Protein AF-A0AB38G2G0-F1 (afdb_monomer_lite)

Organism: NCBI:txid150055

Foldseek 3Di:
DDPVVVVVVVVVVVVVCVLVVVLVVVLVVQLVVLVPPPDDPVVSVVSNVVSCVVSVCVSVCVVPDD

pLDDT: mean 74.63, std 12.48, range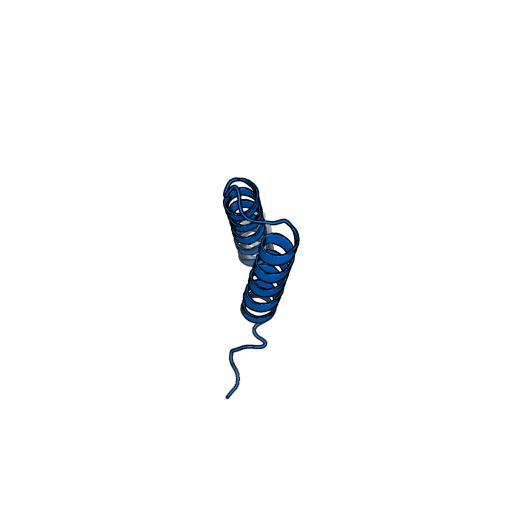 [36.41, 88.69]

Structure (mmCIF, N/CA/C/O backbone):
data_AF-A0AB38G2G0-F1
#
_entry.id   AF-A0AB38G2G0-F1
#
loop_
_atom_site.group_PDB
_atom_site.id
_atom_site.type_symbol
_atom_site.label_atom_id
_atom_site.label_alt_id
_atom_site.label_comp_id
_atom_site.label_asym_id
_atom_site.label_entity_id
_atom_site.label_seq_id
_atom_site.pdbx_PDB_ins_code
_atom_site.Cartn_x
_atom_site.Cartn_y
_atom_site.Cartn_z
_atom_site.occupancy
_atom_site.B_iso_or_equiv
_atom_site.auth_seq_id
_atom_site.auth_comp_id
_atom_site.auth_asym_id
_atom_site.auth_atom_id
_atom_site.pdbx_PDB_model_num
ATOM 1 N N . MET A 1 1 ? 14.205 10.995 -36.688 1.00 52.66 1 MET A N 1
ATOM 2 C CA . MET A 1 1 ? 13.878 10.219 -35.474 1.00 52.66 1 MET A CA 1
ATOM 3 C C . MET A 1 1 ? 12.752 9.278 -35.864 1.00 52.66 1 MET A C 1
ATOM 5 O O . MET A 1 1 ? 11.687 9.768 -36.218 1.00 52.66 1 MET A O 1
ATOM 9 N N . GLU A 1 2 ? 13.013 7.976 -35.964 1.00 79.62 2 GLU A N 1
ATOM 10 C CA . GLU A 1 2 ? 12.008 7.021 -36.447 1.00 79.62 2 GLU A CA 1
ATOM 11 C C . GLU A 1 2 ? 10.890 6.825 -35.412 1.00 79.62 2 GLU A C 1
ATOM 13 O O . GLU A 1 2 ? 11.144 6.779 -34.207 1.00 79.62 2 GLU A O 1
ATOM 18 N N . LEU A 1 3 ? 9.642 6.719 -35.881 1.00 79.25 3 LEU A N 1
ATOM 19 C CA . LEU A 1 3 ? 8.424 6.579 -35.059 1.00 79.25 3 LEU A CA 1
ATOM 20 C C . LEU A 1 3 ? 8.493 5.409 -34.059 1.00 79.25 3 LEU A C 1
ATOM 22 O O . LEU A 1 3 ? 7.841 5.412 -33.014 1.00 79.25 3 LEU A O 1
ATOM 26 N N . GLU A 1 4 ? 9.305 4.409 -34.375 1.00 77.75 4 GLU A N 1
ATOM 27 C CA . GLU A 1 4 ? 9.589 3.237 -33.553 1.00 77.75 4 GLU A CA 1
ATOM 28 C C . GLU A 1 4 ? 10.408 3.547 -32.289 1.00 77.75 4 GLU A C 1
ATOM 30 O O . GLU A 1 4 ? 10.209 2.891 -31.262 1.00 77.75 4 GLU A O 1
ATOM 35 N N . VAL A 1 5 ? 11.247 4.586 -32.313 1.00 78.56 5 VAL A N 1
ATOM 36 C CA . VAL A 1 5 ? 11.972 5.071 -31.127 1.00 78.56 5 VAL A CA 1
ATOM 37 C C . VAL A 1 5 ? 11.004 5.767 -30.166 1.00 78.56 5 VAL A C 1
ATOM 39 O O . VAL A 1 5 ? 10.933 5.385 -29.000 1.00 78.56 5 VAL A O 1
ATOM 42 N N . LEU A 1 6 ? 10.144 6.671 -30.661 1.00 75.81 6 LEU A N 1
ATOM 43 C CA . LEU A 1 6 ? 9.140 7.354 -29.825 1.00 75.81 6 LEU A CA 1
ATOM 44 C C . LEU A 1 6 ? 8.188 6.377 -29.118 1.00 75.81 6 LEU A C 1
ATOM 46 O O . LEU A 1 6 ? 7.813 6.589 -27.962 1.00 75.81 6 LEU A O 1
ATOM 50 N N . ARG A 1 7 ? 7.791 5.291 -29.794 1.00 75.31 7 ARG A N 1
ATOM 51 C CA . ARG A 1 7 ? 6.926 4.266 -29.194 1.00 75.31 7 ARG A CA 1
ATOM 52 C C . ARG A 1 7 ? 7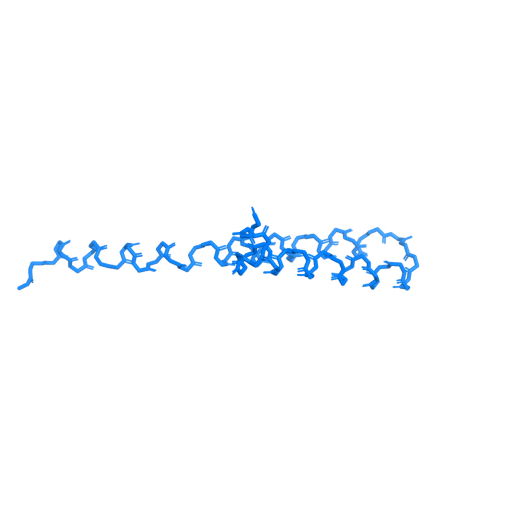.625 3.553 -28.032 1.00 75.31 7 ARG A C 1
ATOM 54 O O . ARG A 1 7 ? 6.992 3.311 -27.005 1.00 75.31 7 ARG A O 1
ATOM 61 N N . LYS A 1 8 ? 8.913 3.225 -28.175 1.00 76.56 8 LYS A N 1
ATOM 62 C CA . LYS A 1 8 ? 9.699 2.582 -27.110 1.00 76.56 8 LYS A CA 1
ATOM 63 C C . LYS A 1 8 ? 9.845 3.498 -25.895 1.00 76.56 8 LYS A C 1
ATOM 65 O O . LYS A 1 8 ? 9.595 3.039 -24.782 1.00 76.56 8 LYS A O 1
ATOM 70 N N . ASP A 1 9 ? 10.143 4.778 -26.101 1.00 75.62 9 ASP A N 1
ATOM 71 C CA . ASP A 1 9 ? 10.245 5.757 -25.011 1.00 75.62 9 ASP A CA 1
ATOM 72 C C . ASP A 1 9 ? 8.916 5.950 -24.266 1.00 75.62 9 ASP A C 1
ATOM 74 O O . ASP A 1 9 ? 8.887 5.998 -23.033 1.00 75.62 9 ASP A O 1
ATOM 78 N N . MET A 1 10 ? 7.789 5.964 -24.987 1.00 70.88 10 MET A N 1
ATOM 79 C CA . MET A 1 10 ? 6.459 6.035 -24.376 1.00 70.88 10 MET A CA 1
ATOM 80 C C . MET A 1 10 ? 6.163 4.810 -23.497 1.00 70.88 10 MET A C 1
ATOM 82 O O . MET A 1 10 ? 5.706 4.963 -22.365 1.00 70.88 10 MET A O 1
ATOM 86 N N . ILE A 1 11 ? 6.464 3.600 -23.979 1.00 73.69 11 ILE A N 1
ATOM 87 C CA . ILE A 1 11 ? 6.253 2.353 -23.223 1.00 73.69 11 ILE A CA 1
ATOM 88 C C . ILE A 1 11 ? 7.139 2.314 -21.968 1.00 73.69 11 ILE A C 1
ATOM 90 O O . ILE A 1 11 ? 6.675 1.933 -20.890 1.00 73.69 11 ILE A O 1
ATOM 94 N N . VAL A 1 12 ? 8.402 2.727 -22.084 1.00 73.69 12 VAL A N 1
ATOM 95 C CA . VAL A 1 12 ? 9.345 2.784 -20.955 1.00 73.69 12 VAL A CA 1
ATOM 96 C C . VAL A 1 12 ? 8.910 3.824 -19.918 1.00 73.69 12 VAL A C 1
ATOM 98 O O . VAL A 1 12 ? 8.979 3.556 -18.717 1.00 73.69 12 VAL A O 1
ATOM 101 N N . SER A 1 13 ? 8.408 4.979 -20.359 1.00 66.75 13 SER A N 1
ATOM 102 C CA . SER A 1 13 ? 7.893 6.026 -19.471 1.00 66.75 13 SER A CA 1
ATOM 103 C C . SER A 1 13 ? 6.633 5.578 -18.715 1.00 66.75 13 SER A C 1
ATOM 105 O O . SER A 1 13 ? 6.548 5.733 -17.496 1.00 66.75 13 SER A O 1
ATOM 107 N N . GLN A 1 14 ? 5.690 4.914 -19.393 1.00 58.56 14 GLN A N 1
ATOM 108 C CA . GLN A 1 14 ? 4.463 4.391 -18.770 1.00 58.56 14 GLN A CA 1
ATOM 109 C C . GLN A 1 14 ? 4.742 3.288 -17.731 1.00 58.56 14 GLN A C 1
ATOM 111 O O . GLN A 1 14 ? 4.082 3.236 -16.690 1.00 58.56 14 GLN A O 1
ATOM 116 N N . ARG A 1 15 ? 5.772 2.453 -17.942 1.00 61.34 15 ARG A N 1
ATOM 117 C CA . ARG A 1 15 ? 6.196 1.443 -16.953 1.00 61.34 15 ARG A CA 1
ATOM 118 C C . ARG A 1 15 ? 6.679 2.041 -15.629 1.00 61.34 15 ARG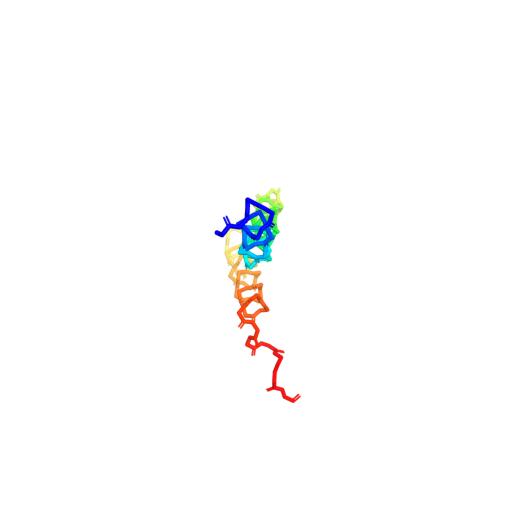 A C 1
ATOM 120 O O . ARG A 1 15 ? 6.587 1.359 -14.615 1.00 61.34 15 ARG A O 1
ATOM 127 N N . LYS A 1 16 ? 7.156 3.293 -15.603 1.00 61.44 16 LYS A N 1
ATOM 128 C CA . LYS A 1 16 ? 7.550 3.965 -14.350 1.00 61.44 16 LYS A CA 1
ATOM 129 C C . LYS A 1 16 ? 6.346 4.378 -13.495 1.00 61.44 16 LYS A C 1
ATOM 131 O O . LYS A 1 16 ? 6.456 4.380 -12.275 1.00 61.44 16 LYS A O 1
ATOM 136 N N . GLY A 1 17 ? 5.201 4.690 -14.111 1.00 62.66 17 GLY A N 1
ATOM 137 C CA . GLY A 1 17 ? 3.966 5.066 -13.404 1.00 62.66 17 GLY A CA 1
ATOM 138 C C . GLY A 1 17 ? 3.092 3.879 -12.982 1.00 62.66 17 GLY A C 1
ATOM 139 O O . GLY A 1 17 ? 2.380 3.957 -11.983 1.00 62.66 17 GLY A O 1
ATOM 140 N N . GLN A 1 18 ? 3.177 2.752 -13.697 1.00 65.69 18 GLN A N 1
ATOM 141 C CA . GLN A 1 18 ? 2.450 1.521 -13.363 1.00 65.69 18 GLN A CA 1
ATOM 142 C C . GLN A 1 18 ? 2.596 1.038 -11.907 1.00 65.69 18 GLN A C 1
ATOM 144 O O . GLN A 1 18 ? 1.562 0.761 -11.298 1.00 65.69 18 GLN A O 1
ATOM 149 N N . PRO A 1 19 ? 3.800 0.942 -11.305 1.00 71.12 19 PRO A N 1
ATOM 150 C CA . PRO A 1 19 ? 3.929 0.449 -9.932 1.00 71.12 19 PRO A CA 1
ATOM 151 C C . PRO A 1 19 ? 3.214 1.345 -8.909 1.00 71.12 19 PRO A C 1
ATOM 153 O O . PRO A 1 19 ? 2.661 0.838 -7.936 1.00 71.12 19 PRO A O 1
ATOM 156 N N . PHE A 1 20 ? 3.141 2.656 -9.159 1.00 74.69 20 PHE A N 1
ATOM 157 C CA . PHE A 1 20 ? 2.415 3.598 -8.305 1.00 74.69 20 PHE A CA 1
ATOM 158 C C . PHE A 1 20 ? 0.895 3.41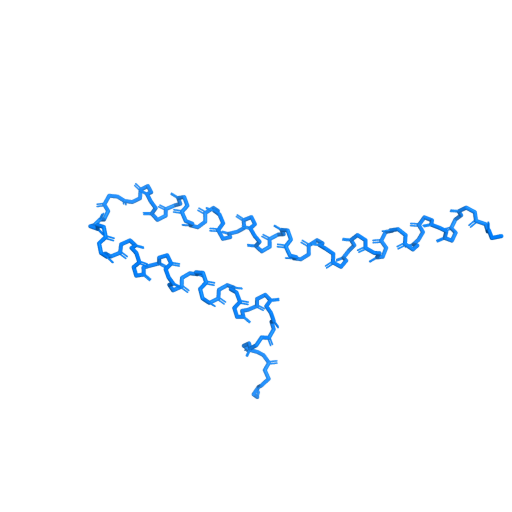1 -8.398 1.00 74.69 20 PHE A C 1
ATOM 160 O O . PHE A 1 20 ? 0.204 3.377 -7.381 1.00 74.69 20 PHE A O 1
ATOM 167 N N . ILE A 1 21 ? 0.374 3.231 -9.614 1.00 79.88 21 ILE A N 1
ATOM 168 C CA . ILE A 1 21 ? -1.061 3.013 -9.854 1.00 79.88 21 ILE A CA 1
ATOM 169 C C . ILE A 1 21 ? -1.517 1.691 -9.224 1.00 79.88 21 ILE A C 1
ATOM 171 O O . ILE A 1 21 ? -2.569 1.633 -8.582 1.00 79.88 21 ILE A O 1
ATOM 175 N N . VAL A 1 22 ? -0.707 0.637 -9.355 1.00 80.69 22 VAL A N 1
ATOM 176 C CA . VAL A 1 22 ? -0.994 -0.672 -8.751 1.00 80.69 22 VAL A CA 1
ATOM 177 C C . VAL A 1 22 ? -1.002 -0.569 -7.225 1.00 80.69 22 VAL A C 1
ATOM 179 O O . VAL A 1 22 ? -1.959 -1.012 -6.593 1.00 80.69 22 VAL A O 1
ATOM 182 N N . ALA A 1 23 ? -0.003 0.085 -6.629 1.00 79.81 23 ALA A N 1
ATOM 183 C CA . ALA A 1 23 ? 0.041 0.304 -5.186 1.00 79.81 23 ALA A CA 1
ATOM 184 C C . ALA A 1 23 ? -1.162 1.108 -4.671 1.00 79.81 23 ALA A C 1
ATOM 186 O O . ALA A 1 23 ? -1.794 0.715 -3.692 1.00 79.81 23 ALA A O 1
ATOM 187 N N . SER A 1 24 ? -1.518 2.194 -5.361 1.00 81.94 24 SER A N 1
ATOM 188 C CA . SER A 1 24 ? -2.677 3.025 -5.022 1.00 81.94 24 SER A CA 1
ATOM 189 C C . SER A 1 24 ? -3.983 2.226 -5.055 1.00 81.94 24 SER A C 1
ATOM 191 O O . SER A 1 24 ? -4.779 2.302 -4.118 1.00 81.94 24 SER A O 1
ATOM 193 N N . THR A 1 25 ? -4.162 1.387 -6.078 1.00 84.88 25 THR A N 1
ATOM 194 C CA . THR A 1 25 ? -5.339 0.517 -6.207 1.00 84.88 25 THR A CA 1
ATOM 195 C C . THR A 1 25 ? -5.440 -0.469 -5.039 1.00 84.88 25 THR A C 1
ATOM 197 O O . THR A 1 25 ? -6.515 -0.637 -4.465 1.00 84.88 25 THR A O 1
ATOM 200 N N . ILE A 1 26 ? -4.321 -1.082 -4.637 1.00 85.38 26 ILE A N 1
ATOM 201 C CA . ILE A 1 26 ? -4.276 -2.027 -3.508 1.00 85.38 26 ILE A CA 1
ATOM 202 C C . ILE A 1 26 ? -4.631 -1.334 -2.185 1.00 85.38 26 ILE A C 1
ATOM 204 O O . ILE A 1 26 ? -5.391 -1.888 -1.384 1.00 85.38 26 ILE A O 1
ATOM 208 N N . ILE A 1 27 ? -4.132 -0.114 -1.964 1.00 87.50 27 ILE A N 1
ATOM 209 C CA . ILE A 1 27 ? -4.468 0.685 -0.777 1.00 87.50 27 ILE A CA 1
ATOM 210 C C . ILE A 1 27 ? -5.975 0.955 -0.736 1.00 87.50 27 ILE A C 1
ATOM 212 O O . ILE A 1 27 ? -6.611 0.734 0.294 1.00 87.50 27 ILE A O 1
ATOM 216 N N . TRP A 1 28 ? -6.560 1.370 -1.859 1.00 87.81 28 TRP A N 1
ATOM 217 C CA . TRP A 1 28 ? -7.993 1.648 -1.952 1.00 87.81 28 TRP A CA 1
ATOM 218 C C . TRP A 1 28 ? -8.849 0.419 -1.636 1.00 87.81 28 TRP A C 1
ATOM 220 O O . TRP A 1 28 ? -9.734 0.496 -0.784 1.00 87.81 28 TRP A O 1
ATOM 230 N N . VAL A 1 29 ? -8.533 -0.733 -2.235 1.00 88.69 29 VAL A N 1
ATOM 231 C CA . VAL A 1 29 ? -9.239 -1.999 -1.968 1.00 88.69 29 VAL A CA 1
ATOM 232 C C . VAL A 1 29 ? -9.133 -2.396 -0.493 1.00 88.69 29 VAL A C 1
ATOM 234 O O . VAL A 1 29 ? -10.123 -2.814 0.108 1.00 88.69 29 VAL A O 1
ATOM 237 N N . SER A 1 30 ? -7.959 -2.220 0.116 1.00 85.19 30 SER A N 1
ATOM 238 C CA . SER A 1 30 ? -7.727 -2.559 1.525 1.00 85.19 30 SER A CA 1
ATOM 239 C C . SER A 1 30 ? -8.542 -1.670 2.473 1.00 85.19 30 SER A C 1
ATOM 241 O O . SER A 1 30 ? -9.125 -2.166 3.437 1.00 85.19 30 SER A O 1
ATOM 243 N N . ILE A 1 31 ? -8.651 -0.370 2.177 1.00 86.50 31 ILE A N 1
ATOM 244 C CA . ILE A 1 31 ? -9.488 0.567 2.945 1.00 86.50 31 ILE A CA 1
ATOM 245 C C . ILE A 1 31 ? -10.968 0.202 2.799 1.00 86.50 31 ILE A C 1
ATOM 247 O O . ILE A 1 31 ? -11.694 0.150 3.796 1.00 86.50 31 ILE A O 1
ATOM 251 N N . THR A 1 32 ? -11.427 -0.101 1.582 1.00 88.00 32 THR A N 1
ATOM 252 C CA . THR A 1 32 ? -12.805 -0.559 1.351 1.00 88.00 32 THR A CA 1
ATOM 253 C C . THR A 1 32 ? -13.100 -1.841 2.130 1.00 88.00 32 THR A C 1
ATOM 255 O O . THR A 1 32 ? -14.155 -1.961 2.744 1.00 88.00 32 THR A O 1
ATOM 258 N N . LEU A 1 33 ? -12.159 -2.782 2.195 1.00 88.50 33 LEU A N 1
ATOM 259 C CA . LEU A 1 33 ? -12.341 -4.015 2.958 1.00 88.50 33 LEU A CA 1
ATOM 260 C C . LEU A 1 33 ? -12.470 -3.755 4.470 1.00 88.50 33 LEU A C 1
ATOM 262 O O . LEU A 1 33 ? -13.378 -4.283 5.114 1.00 88.50 33 LEU A O 1
ATOM 266 N N . VAL A 1 34 ? -11.597 -2.916 5.035 1.00 85.62 34 VAL A N 1
ATOM 267 C CA . VAL A 1 34 ? -11.616 -2.571 6.469 1.00 85.62 34 VAL A CA 1
ATOM 268 C C . VAL A 1 34 ? -12.878 -1.796 6.847 1.00 85.62 34 VAL A C 1
ATOM 270 O O . VAL A 1 34 ? -13.456 -2.044 7.904 1.00 85.62 34 VAL A O 1
ATOM 273 N N . THR A 1 35 ? -13.338 -0.896 5.976 1.00 84.19 35 THR A N 1
ATOM 274 C CA . THR A 1 35 ? -14.578 -0.132 6.194 1.00 84.19 35 THR A CA 1
ATOM 275 C C . THR A 1 35 ? -15.834 -1.005 6.126 1.00 84.19 35 THR A C 1
ATOM 277 O O . THR A 1 35 ? -16.812 -0.711 6.813 1.00 84.19 35 THR A O 1
ATOM 280 N N . MET A 1 36 ? -15.800 -2.107 5.368 1.00 86.31 36 MET A N 1
ATOM 281 C CA . MET A 1 36 ? -16.895 -3.085 5.297 1.00 86.31 36 MET A CA 1
ATOM 282 C C . MET A 1 36 ? -16.934 -4.041 6.497 1.00 86.31 36 MET A C 1
ATOM 284 O O . MET A 1 36 ? -18.005 -4.554 6.835 1.00 86.31 36 MET A O 1
ATOM 288 N N . MET A 1 37 ? -15.810 -4.269 7.187 1.00 84.00 37 MET A N 1
ATOM 289 C CA . MET A 1 37 ? -15.857 -4.929 8.491 1.00 84.00 37 MET A CA 1
ATOM 290 C C . MET A 1 37 ? -16.544 -3.998 9.494 1.00 84.00 37 MET A C 1
ATOM 292 O O . MET A 1 37 ? -16.068 -2.895 9.752 1.00 84.00 37 MET A O 1
ATOM 296 N N . LYS A 1 38 ? -17.643 -4.456 10.106 1.00 77.69 38 LYS A N 1
ATOM 297 C CA . LYS A 1 38 ? -18.344 -3.773 11.209 1.00 77.69 38 LYS A CA 1
ATOM 298 C C . LYS A 1 38 ? -17.506 -3.778 12.505 1.00 77.69 38 LYS A C 1
ATOM 300 O O . LYS A 1 38 ? -17.904 -4.362 13.509 1.00 77.69 38 LYS A O 1
ATOM 305 N N . VAL A 1 39 ? -16.329 -3.163 12.479 1.00 82.12 39 VAL A N 1
ATOM 306 C CA . VAL A 1 39 ? -15.474 -2.928 13.652 1.00 82.12 39 VAL A CA 1
ATOM 307 C C . VAL A 1 39 ? -15.750 -1.528 14.194 1.00 82.12 39 VAL A C 1
ATOM 309 O O . VAL A 1 39 ? -16.288 -0.672 13.493 1.00 82.12 39 VAL A O 1
ATOM 312 N N . SER A 1 40 ? -15.389 -1.270 15.447 1.00 84.69 40 SER A N 1
ATOM 313 C CA . SER A 1 40 ? -15.508 0.070 16.015 1.00 84.69 40 SER A CA 1
ATOM 314 C C .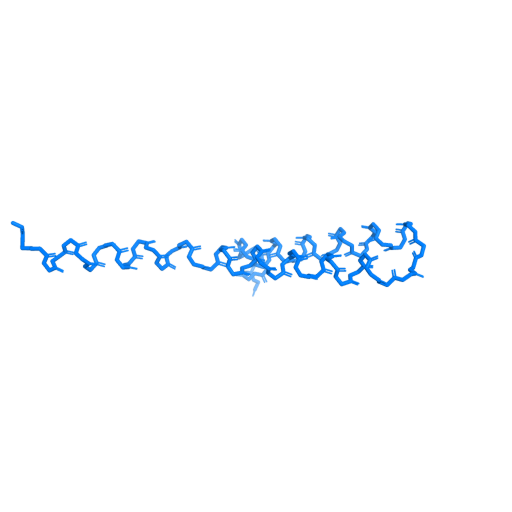 SER A 1 40 ? -14.627 1.072 15.249 1.00 84.69 40 SER A C 1
ATOM 316 O O . SER A 1 40 ? -13.487 0.773 14.889 1.00 84.69 40 SER A O 1
ATOM 318 N N . LEU A 1 41 ? -15.152 2.284 15.028 1.00 83.62 41 LEU A N 1
ATOM 319 C CA . LEU A 1 41 ? -14.453 3.401 14.373 1.00 83.62 41 LEU A CA 1
ATOM 320 C C . LEU A 1 41 ? -12.987 3.609 14.815 1.00 83.62 41 LEU A C 1
ATOM 322 O O . LEU A 1 41 ? -12.134 3.780 13.942 1.00 83.62 41 LEU A O 1
ATOM 326 N N . PRO A 1 42 ? -12.637 3.583 16.119 1.00 86.06 42 PRO A N 1
ATOM 327 C CA . PRO A 1 42 ? -11.244 3.753 16.537 1.00 86.06 42 PRO A CA 1
ATOM 328 C C . PRO A 1 42 ? -10.323 2.635 16.030 1.00 86.06 42 PRO A C 1
ATOM 330 O O . PRO A 1 42 ? -9.182 2.901 15.657 1.00 86.06 42 PRO A O 1
ATOM 333 N N . VAL A 1 43 ? -10.819 1.397 15.964 1.00 84.12 43 VAL A N 1
ATOM 334 C CA . VAL A 1 43 ? -10.048 0.252 15.463 1.00 84.12 43 VAL A CA 1
ATOM 335 C C . VAL A 1 43 ? -9.900 0.326 13.943 1.00 84.12 43 VAL A C 1
ATOM 337 O O . VAL A 1 43 ? -8.812 0.074 13.429 1.00 84.12 43 VAL A O 1
ATOM 340 N N . GLN A 1 44 ? -10.943 0.753 13.221 1.00 85.50 44 GLN A N 1
ATOM 341 C CA . GLN A 1 44 ? -10.846 1.014 11.779 1.00 85.50 44 GLN A CA 1
ATOM 342 C C . GLN A 1 44 ? -9.795 2.083 11.457 1.00 85.50 44 GLN A C 1
ATOM 344 O O . GLN A 1 44 ? -8.972 1.867 10.570 1.00 85.50 44 GLN A O 1
ATOM 349 N N . ASN A 1 45 ? -9.765 3.200 12.191 1.00 84.75 45 ASN A N 1
ATOM 350 C CA . ASN A 1 45 ? -8.781 4.260 1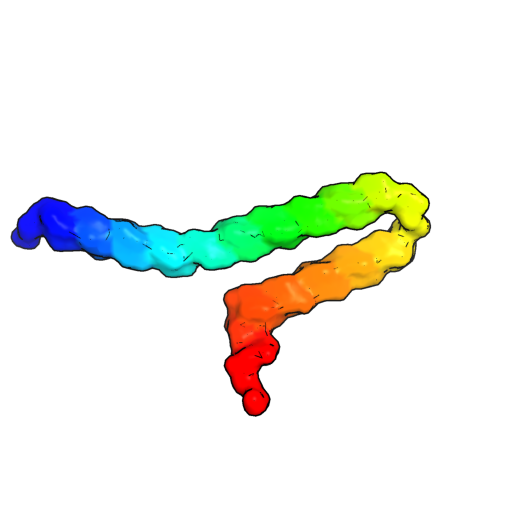1.951 1.00 84.75 45 ASN A CA 1
ATOM 351 C C . ASN A 1 45 ? -7.340 3.791 12.185 1.00 84.75 45 ASN A C 1
ATOM 353 O O . ASN A 1 45 ? -6.461 4.118 11.389 1.00 84.75 45 ASN A O 1
ATOM 357 N N . LEU A 1 46 ? -7.095 3.001 13.236 1.00 86.12 46 LEU A N 1
ATOM 358 C CA . LEU A 1 46 ? -5.773 2.421 13.491 1.00 86.12 46 LEU A CA 1
ATOM 359 C C . LEU A 1 46 ? -5.349 1.455 12.378 1.00 86.12 46 LEU A C 1
ATOM 361 O O . LEU A 1 46 ? -4.207 1.510 11.922 1.00 86.12 46 LEU A O 1
ATOM 365 N N . LEU A 1 47 ? -6.270 0.612 11.902 1.00 83.56 47 LEU A N 1
ATOM 366 C CA . LEU A 1 47 ? -6.014 -0.322 10.804 1.00 83.56 47 LEU A CA 1
ATOM 367 C C . LEU A 1 47 ? -5.709 0.412 9.495 1.00 83.56 47 LEU A C 1
ATOM 369 O O . LEU A 1 47 ? -4.724 0.094 8.833 1.00 83.56 47 LEU A O 1
ATOM 373 N N . ILE A 1 48 ? -6.503 1.426 9.145 1.00 85.38 48 ILE A N 1
ATOM 374 C CA . ILE A 1 48 ? -6.279 2.248 7.949 1.00 85.38 48 ILE A CA 1
ATOM 375 C C . ILE A 1 48 ? -4.931 2.971 8.045 1.00 85.38 48 ILE A C 1
ATOM 377 O O . ILE A 1 48 ? -4.173 2.965 7.077 1.00 85.38 48 ILE A O 1
ATOM 381 N N . PHE A 1 49 ? -4.592 3.535 9.209 1.00 84.38 49 PHE A N 1
ATOM 382 C CA . PHE A 1 49 ? -3.308 4.204 9.420 1.00 84.38 49 PHE A CA 1
ATOM 383 C C . PHE A 1 49 ? -2.126 3.251 9.206 1.00 84.38 49 PHE A C 1
ATOM 385 O O . PHE A 1 49 ? -1.177 3.591 8.501 1.00 84.38 49 PHE A O 1
ATOM 392 N N . PHE A 1 50 ? -2.203 2.035 9.753 1.00 82.31 50 PHE A N 1
ATOM 393 C CA . PHE A 1 50 ? -1.146 1.037 9.602 1.00 82.31 50 PHE A CA 1
ATOM 394 C C . PHE A 1 50 ? -1.011 0.562 8.151 1.00 82.31 50 PHE A C 1
ATOM 396 O O . PHE A 1 50 ? 0.098 0.502 7.624 1.00 82.31 50 PHE A O 1
ATOM 403 N N . ILE A 1 51 ? -2.136 0.288 7.484 1.00 82.25 51 ILE A N 1
ATOM 404 C CA . ILE A 1 51 ? -2.166 -0.134 6.078 1.00 82.25 51 ILE A CA 1
ATOM 405 C C . ILE A 1 51 ? -1.550 0.948 5.191 1.00 82.25 51 ILE A C 1
ATOM 407 O O . ILE A 1 51 ? -0.647 0.649 4.416 1.00 82.25 51 ILE A O 1
ATOM 411 N N . VAL A 1 52 ? -1.979 2.205 5.330 1.00 79.38 52 VAL A N 1
ATOM 412 C CA . VAL A 1 52 ? -1.468 3.316 4.515 1.00 79.38 52 VAL A CA 1
ATOM 413 C C . VAL A 1 52 ? 0.016 3.558 4.783 1.00 79.38 52 VAL A C 1
ATOM 415 O O . VAL A 1 52 ? 0.780 3.699 3.831 1.00 79.38 52 VAL A O 1
ATOM 418 N N . HIS A 1 53 ? 0.452 3.557 6.044 1.00 75.94 53 HIS A N 1
ATOM 419 C CA . HIS A 1 53 ? 1.853 3.798 6.390 1.00 75.94 53 HIS A CA 1
ATOM 420 C C . HIS A 1 53 ? 2.780 2.685 5.876 1.00 75.94 53 HIS A C 1
ATOM 422 O O . HIS A 1 53 ? 3.802 2.979 5.258 1.00 75.94 53 HIS A O 1
ATOM 428 N N . VAL A 1 54 ? 2.401 1.413 6.047 1.00 73.69 54 VAL A N 1
ATOM 429 C CA . VAL A 1 54 ? 3.199 0.265 5.583 1.00 73.69 54 VAL A CA 1
ATOM 430 C C . VAL A 1 54 ? 3.251 0.198 4.058 1.00 73.69 54 VAL A C 1
ATOM 432 O O . VAL A 1 54 ? 4.335 0.040 3.496 1.00 73.69 54 VAL A O 1
ATOM 435 N N . HIS A 1 55 ? 2.116 0.364 3.371 1.00 70.44 55 HIS A N 1
ATOM 436 C CA . HIS A 1 55 ? 2.097 0.336 1.906 1.00 70.44 55 HIS A CA 1
ATOM 437 C C . HIS A 1 55 ? 2.824 1.540 1.296 1.00 70.44 55 HIS A C 1
ATOM 439 O O . HIS A 1 55 ? 3.507 1.387 0.286 1.00 70.44 55 HIS A O 1
ATOM 445 N N . CYS A 1 56 ? 2.730 2.719 1.919 1.00 66.50 56 CYS A N 1
ATOM 446 C CA . CYS A 1 56 ? 3.463 3.908 1.487 1.00 66.50 56 CYS A CA 1
ATOM 447 C C . CYS A 1 56 ? 4.977 3.717 1.660 1.00 66.50 56 CYS A C 1
ATOM 449 O O . CYS A 1 56 ? 5.724 3.930 0.708 1.00 66.50 56 CYS A O 1
ATOM 451 N N . CYS A 1 57 ? 5.433 3.220 2.816 1.00 60.91 57 CYS A N 1
ATOM 452 C CA . CYS A 1 57 ? 6.849 2.914 3.052 1.00 60.91 57 CYS A CA 1
ATOM 453 C C . CYS A 1 57 ? 7.394 1.830 2.111 1.00 60.91 57 CYS A C 1
ATOM 455 O O . CYS A 1 57 ? 8.534 1.937 1.655 1.00 60.91 57 CYS A O 1
ATOM 457 N N . HIS A 1 58 ? 6.592 0.813 1.780 1.00 64.88 58 HIS A N 1
ATOM 458 C CA . HIS A 1 58 ? 6.972 -0.214 0.810 1.00 64.88 58 HIS A CA 1
ATOM 459 C C . HIS A 1 58 ? 7.051 0.361 -0.614 1.00 64.88 58 HIS A C 1
ATOM 461 O O . HIS A 1 58 ? 8.043 0.149 -1.307 1.00 64.88 58 HIS A O 1
ATOM 467 N N . SER A 1 59 ? 6.050 1.132 -1.054 1.00 60.66 59 SER A N 1
ATOM 468 C CA . SER A 1 59 ? 6.031 1.728 -2.399 1.00 60.66 59 SER A CA 1
ATOM 469 C C . SER A 1 59 ? 7.054 2.843 -2.609 1.00 60.66 59 SER A C 1
ATOM 471 O O . SER A 1 59 ? 7.500 3.024 -3.739 1.00 60.66 59 SER A O 1
ATOM 473 N N . LEU A 1 60 ? 7.456 3.563 -1.556 1.00 59.88 60 LEU A N 1
ATOM 474 C CA . LEU A 1 60 ? 8.583 4.502 -1.606 1.00 59.88 60 LEU A CA 1
ATOM 475 C C . LEU A 1 60 ? 9.955 3.814 -1.475 1.00 59.88 60 LEU A C 1
ATOM 477 O O . LEU A 1 60 ? 10.974 4.493 -1.578 1.00 59.88 60 LEU A O 1
ATOM 481 N N . GLY A 1 61 ? 10.010 2.495 -1.249 1.00 56.44 61 GLY A N 1
ATOM 482 C CA . GLY A 1 61 ? 11.269 1.759 -1.090 1.00 56.44 61 GLY A CA 1
ATOM 483 C C . GLY A 1 61 ? 12.026 2.072 0.208 1.00 56.44 61 GLY A C 1
ATOM 484 O O . GLY A 1 61 ? 13.201 1.741 0.324 1.00 56.44 61 GLY A O 1
ATOM 485 N N . LEU A 1 62 ? 11.372 2.685 1.200 1.00 52.75 62 LEU A N 1
ATOM 486 C CA . LEU A 1 62 ? 11.986 3.047 2.487 1.00 52.75 62 LEU A CA 1
ATOM 487 C C . LEU A 1 62 ? 12.132 1.857 3.447 1.00 52.75 62 LEU A C 1
ATOM 489 O O . LEU A 1 62 ? 12.854 1.953 4.432 1.00 52.75 62 LEU A O 1
ATOM 493 N N . LEU A 1 63 ? 11.470 0.731 3.162 1.00 49.28 63 LEU A N 1
ATOM 494 C CA . LEU A 1 63 ? 11.549 -0.500 3.961 1.00 49.28 63 LEU A CA 1
ATOM 495 C C . LEU A 1 63 ? 12.609 -1.499 3.447 1.00 49.28 63 LEU A C 1
ATOM 497 O O . LEU A 1 63 ? 12.623 -2.650 3.873 1.00 49.28 63 LEU A O 1
ATOM 501 N N . GLY A 1 64 ? 13.464 -1.080 2.508 1.00 50.56 64 GLY A N 1
ATOM 502 C CA . GLY A 1 64 ? 14.455 -1.928 1.845 1.00 50.56 64 GLY A CA 1
ATOM 503 C C . GLY A 1 64 ? 15.810 -1.243 1.702 1.00 50.56 64 GLY A C 1
ATOM 504 O O . GLY A 1 64 ? 16.249 -0.983 0.589 1.00 50.56 64 GLY A O 1
ATOM 505 N N . ASN A 1 65 ? 16.448 -0.924 2.826 1.00 38.50 65 ASN A N 1
ATOM 506 C CA . ASN A 1 65 ? 17.902 -0.780 2.934 1.00 38.50 65 ASN A CA 1
ATOM 507 C C . ASN A 1 65 ? 18.291 -0.932 4.410 1.00 38.50 65 ASN A C 1
ATOM 509 O O . ASN A 1 65 ? 18.375 0.042 5.159 1.00 38.50 65 ASN A O 1
ATOM 513 N N . GLY A 1 66 ? 18.463 -2.189 4.806 1.00 36.41 66 GLY A N 1
ATOM 514 C CA . GLY A 1 66 ? 19.158 -2.640 6.004 1.00 36.41 66 GLY A CA 1
ATOM 515 C C . GLY A 1 66 ? 19.995 -3.844 5.613 1.00 36.41 66 GLY A C 1
ATOM 516 O O . GLY A 1 66 ? 19.430 -4.707 4.903 1.00 36.41 66 GLY A O 1
#

Sequence (66 aa):
MELEVLRKDMIVSQRKGQPFIVASTIIWVSITLVTMMKVSLPVQNLLIFFIVHVHCCHSLGLLGNG

InterPro domains:
  IPR053824 Protein of unknown function DUF7010 [PF22765] (3-53)

Secondary structure (DSSP, 8-state):
--HHHHHHHHHHHHHHHHHHHHHHHHHHHHHHHHHHS---HHHHHHHHHHHHHHHHHHHTTTT---

Radius of gyration: 17.72 Å; chains: 1; bounding box: 38×15×53 Å